Protein AF-A0A7K8Y9H2-F1 (afdb_monomer)

Foldseek 3Di:
DLVVVVVVLVVVLVVLVVQLVVLVVVVVVLVVQLVVLVVVLVPDPCNVVDDPVVSCVVRVSNVVSVVVVVVSVVVPNCCSNPVSVVVSVVVVVVSVVVVD

Sequence (100 aa):
DLKAFERRLTEYIACLQPATGRWRMILIVVSVCTATGAWNWLIDPETQKVSFFTSLWNHPFFTISCITLIGLFFAGIHKRVVAPSIIAARCRTVLAEYNM

InterPro domains:
  IPR019168 Nuclear envelope phosphatase-regulatory subunit 1 [PF09771] (1-100)
  IPR019168 Nuclear envelope phosphatase-regulatory subunit 1 [PTHR20996] (1-100)

Mean predicted aligned error: 10.46 Å

Organism: NCBI:txid419690

Nearest PDB structures (foldseek):
  8q72-assembly1_B  TM=4.336E-01  e=2.755E+00  Escherichia coli
  6s1k-assembly1_I  TM=3.235E-01  e=7.134E+00  Escherichia coli str. K-12 substr. MG1655star

Solvent-accessible surface area (backbone atoms only — not comparable to full-atom values): 5501 Å² total; per-residue (Å²): 108,70,71,60,52,50,51,53,51,49,53,54,46,60,66,48,46,61,60,29,49,52,55,50,52,50,51,53,53,46,50,51,49,32,51,53,30,47,52,56,51,71,69,38,77,61,51,82,76,43,57,70,71,60,41,46,65,74,37,52,68,33,46,52,31,48,52,52,52,49,51,46,56,74,70,39,43,66,62,62,50,44,49,63,55,51,53,55,50,52,53,49,53,53,50,53,62,69,73,98

Radius of gyration: 20.94 Å; Cα contacts (8 Å, |Δi|>4): 42; chains: 1; bounding box: 40×21×58 Å

Secondary structure (DSSP, 8-state):
-HHHHHHHHHHHHHHHHHHHHHHHHHHHHHHHHHHHHHHHHHH-TTTTTS-HHHHHHH-HHHHHHHHHHHHHHHTTHHHHHHHHHHHHHHHHHHHHHH--

Structure (mmCIF, N/CA/C/O backbone):
data_AF-A0A7K8Y9H2-F1
#
_entry.id   AF-A0A7K8Y9H2-F1
#
loop_
_atom_site.group_PDB
_atom_site.id
_atom_site.type_symbol
_atom_site.label_atom_id
_atom_site.label_alt_id
_atom_site.label_comp_id
_atom_site.label_asym_id
_atom_site.label_entity_id
_atom_site.label_seq_id
_atom_site.pdbx_PDB_ins_code
_atom_site.Cartn_x
_atom_site.Cartn_y
_atom_site.Cartn_z
_atom_site.occupancy
_atom_site.B_iso_or_equiv
_atom_site.auth_seq_id
_atom_site.auth_comp_id
_atom_site.auth_asym_id
_atom_site.auth_atom_id
_atom_site.pdbx_PDB_model_num
ATOM 1 N N . ASP A 1 1 ? -19.476 3.539 34.999 1.00 75.44 1 ASP A N 1
ATOM 2 C CA . ASP A 1 1 ? -18.285 4.066 34.309 1.00 75.44 1 ASP A CA 1
ATOM 3 C C . ASP A 1 1 ? -17.737 3.228 33.165 1.00 75.44 1 ASP A C 1
ATOM 5 O O . ASP A 1 1 ? -17.701 3.738 32.052 1.00 75.44 1 ASP A O 1
ATOM 9 N N . LEU A 1 2 ? -17.371 1.958 33.372 1.00 75.19 2 LEU A N 1
ATOM 10 C CA . LEU A 1 2 ? -16.687 1.139 32.351 1.00 75.19 2 LEU A CA 1
ATOM 11 C C . LEU A 1 2 ? -17.410 1.090 30.989 1.00 75.19 2 LEU A C 1
ATOM 13 O O . LEU A 1 2 ? -16.809 1.319 29.945 1.00 75.19 2 LEU A O 1
ATOM 17 N N . LYS A 1 3 ? -18.734 0.902 31.013 1.00 76.25 3 LYS A N 1
ATOM 18 C CA . LYS A 1 3 ? -19.589 0.854 29.814 1.00 76.25 3 LYS A CA 1
ATOM 19 C C . LYS A 1 3 ? -19.640 2.187 29.049 1.00 76.25 3 LYS A C 1
ATOM 21 O O . LYS A 1 3 ? -19.803 2.210 27.831 1.00 76.25 3 LYS A O 1
ATOM 26 N N . ALA A 1 4 ? -19.499 3.312 29.755 1.00 79.50 4 ALA A N 1
ATOM 27 C CA . ALA A 1 4 ? -19.438 4.638 29.141 1.00 79.50 4 ALA A CA 1
ATOM 28 C C . ALA A 1 4 ? -18.065 4.885 28.496 1.00 79.50 4 ALA A C 1
ATOM 30 O O . ALA A 1 4 ? -17.999 5.422 27.390 1.00 79.50 4 ALA A O 1
ATOM 31 N N . PHE A 1 5 ? -16.987 4.431 29.142 1.00 78.12 5 PHE A N 1
ATOM 32 C CA . PHE A 1 5 ? -15.640 4.447 28.572 1.00 78.12 5 PHE A CA 1
ATOM 33 C C . PHE A 1 5 ? -15.543 3.564 27.320 1.00 78.12 5 PHE A C 1
ATOM 35 O O . PHE A 1 5 ? -15.063 4.024 26.288 1.00 78.12 5 PHE A O 1
ATOM 42 N N . GLU A 1 6 ? -16.084 2.343 27.365 1.00 77.62 6 GLU A N 1
ATOM 43 C CA . GLU A 1 6 ? -16.149 1.428 26.219 1.00 77.62 6 GLU A CA 1
ATOM 44 C C . GLU A 1 6 ? -16.865 2.064 25.023 1.00 77.62 6 GLU A C 1
ATOM 46 O O . GLU A 1 6 ? -16.373 2.020 23.893 1.00 77.62 6 GLU A O 1
ATOM 51 N N . ARG A 1 7 ? -18.000 2.727 25.268 1.00 79.50 7 ARG A N 1
ATOM 52 C CA . ARG A 1 7 ? -18.757 3.423 24.223 1.00 79.50 7 ARG A CA 1
ATOM 53 C C . ARG A 1 7 ? -17.951 4.560 23.594 1.00 79.50 7 ARG A C 1
ATOM 55 O O . ARG A 1 7 ? -17.889 4.647 22.371 1.00 79.50 7 ARG A O 1
ATOM 62 N N . ARG A 1 8 ? -17.288 5.390 24.407 1.00 79.38 8 ARG A N 1
ATOM 63 C CA . ARG A 1 8 ? -16.424 6.483 23.921 1.00 79.38 8 ARG A CA 1
ATOM 64 C C . ARG A 1 8 ? -15.225 5.969 23.135 1.00 79.38 8 ARG A C 1
ATOM 66 O O . ARG A 1 8 ? -14.881 6.528 22.097 1.00 79.38 8 ARG A O 1
ATOM 73 N N . LEU A 1 9 ? -14.615 4.889 23.605 1.00 74.56 9 LEU A N 1
ATOM 74 C CA . LEU A 1 9 ? -13.489 4.247 22.944 1.00 74.56 9 LEU A CA 1
ATOM 75 C C . LEU A 1 9 ? -13.910 3.657 21.592 1.00 74.56 9 LEU A C 1
ATOM 77 O O . LEU A 1 9 ? -13.213 3.832 20.594 1.00 74.56 9 LEU A O 1
ATOM 81 N N . THR A 1 10 ? -15.088 3.037 21.537 1.00 75.38 10 THR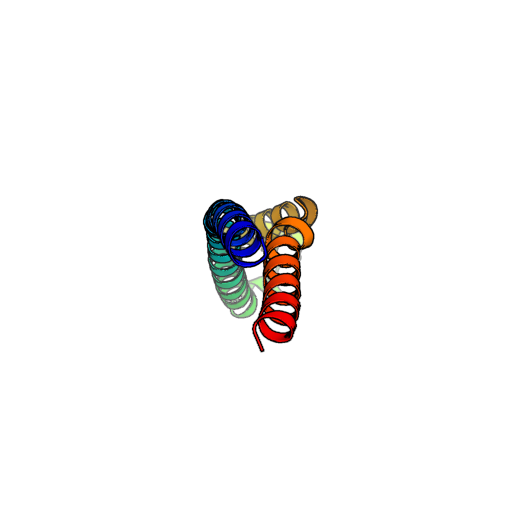 A N 1
ATOM 82 C CA . THR A 1 10 ? -15.668 2.494 20.303 1.00 75.38 10 THR A CA 1
ATOM 83 C C . THR A 1 10 ? -16.010 3.599 19.305 1.00 75.38 10 THR A C 1
ATOM 85 O O . THR A 1 10 ? -15.683 3.457 18.132 1.00 75.38 10 THR A O 1
ATOM 88 N N . GLU A 1 11 ? -16.582 4.723 19.749 1.00 78.62 11 GLU A N 1
ATOM 89 C CA . GLU A 1 11 ? -16.824 5.910 18.909 1.00 78.62 11 GLU A CA 1
ATOM 90 C C . GLU A 1 11 ? -15.517 6.469 18.328 1.00 78.62 11 GLU A C 1
ATOM 92 O O . GLU A 1 11 ? -15.426 6.736 17.128 1.00 78.62 11 GLU A O 1
ATOM 97 N N . TYR A 1 12 ? -14.473 6.588 19.154 1.00 72.44 12 TYR A N 1
ATOM 98 C CA . TYR A 1 12 ? -13.173 7.088 18.710 1.00 72.44 12 TYR A CA 1
ATOM 99 C C . TYR A 1 12 ? -12.539 6.152 17.670 1.00 72.44 12 TYR A C 1
ATOM 101 O O . TYR A 1 12 ? -12.113 6.589 16.599 1.00 72.44 12 TYR A O 1
ATOM 109 N N . ILE A 1 13 ? -12.549 4.842 17.936 1.00 70.62 13 ILE A N 1
ATOM 110 C CA . ILE A 1 13 ? -12.055 3.817 17.008 1.00 70.62 13 ILE A CA 1
ATOM 111 C C . ILE A 1 13 ? -12.879 3.799 15.720 1.00 70.62 13 ILE A C 1
ATOM 113 O O . ILE A 1 13 ? -12.295 3.693 14.644 1.00 70.62 13 ILE A O 1
ATOM 117 N N . ALA A 1 14 ? -14.203 3.937 15.802 1.00 69.88 14 ALA A N 1
ATOM 118 C CA . ALA A 1 14 ? -15.087 3.968 14.642 1.00 69.88 14 ALA A CA 1
ATOM 119 C C . ALA A 1 14 ? -14.816 5.175 13.733 1.00 69.88 14 ALA A C 1
ATOM 121 O O . ALA A 1 14 ? -14.928 5.039 12.520 1.00 69.88 14 ALA A O 1
ATOM 122 N N . CYS A 1 15 ? -14.386 6.319 14.276 1.00 70.81 15 CYS A N 1
ATOM 123 C CA . CYS A 1 15 ? -13.912 7.459 13.480 1.00 70.81 15 CYS A CA 1
ATOM 124 C C . CYS A 1 15 ? -12.530 7.220 12.841 1.00 70.81 15 CYS A C 1
ATOM 126 O O . CYS A 1 15 ? -12.270 7.683 11.730 1.00 70.81 15 CYS A O 1
ATOM 128 N N . LEU A 1 16 ? -11.641 6.474 13.505 1.00 66.75 16 LEU A N 1
ATOM 129 C CA . LEU A 1 16 ? -10.294 6.154 13.008 1.00 66.75 16 LEU A CA 1
ATOM 130 C C . LEU A 1 16 ? -10.282 5.020 11.961 1.00 66.75 16 LEU A C 1
ATOM 132 O O . LEU A 1 16 ? -9.519 5.072 10.995 1.00 66.75 16 LEU A O 1
ATOM 136 N N . GLN A 1 17 ? -11.153 4.018 12.104 1.00 63.50 17 GLN A N 1
ATOM 137 C CA . GLN A 1 17 ? -11.258 2.856 11.216 1.00 63.50 17 GLN A CA 1
ATOM 138 C C . GLN A 1 17 ? -11.496 3.174 9.724 1.00 63.50 17 GLN A C 1
ATOM 140 O O . GLN A 1 17 ? -10.828 2.548 8.899 1.00 63.50 17 GLN A O 1
ATOM 145 N N . PRO A 1 18 ? -12.392 4.101 9.320 1.00 63.34 18 PRO A N 1
ATOM 146 C CA . PRO A 1 18 ? -12.637 4.404 7.910 1.00 63.34 18 PRO A CA 1
ATOM 147 C C . PRO A 1 18 ? -11.427 5.071 7.252 1.00 63.34 18 PRO A C 1
ATOM 149 O O . PRO A 1 18 ? -11.125 4.786 6.092 1.00 63.34 18 PRO A O 1
ATOM 152 N N . ALA A 1 19 ? -10.684 5.899 7.994 1.00 67.38 19 ALA A N 1
ATOM 153 C CA . ALA A 1 19 ? -9.419 6.450 7.520 1.00 67.38 19 ALA A CA 1
ATOM 154 C C . ALA A 1 19 ? -8.375 5.334 7.345 1.00 67.38 19 ALA A C 1
ATOM 156 O O . ALA A 1 19 ? -7.776 5.217 6.278 1.00 67.38 19 ALA A O 1
ATOM 157 N N . THR A 1 20 ? -8.211 4.455 8.340 1.00 69.69 20 THR A N 1
ATOM 158 C CA . THR A 1 20 ? -7.293 3.304 8.267 1.00 69.69 20 THR A CA 1
ATOM 159 C C . THR A 1 20 ? -7.646 2.333 7.133 1.00 69.69 20 THR A C 1
ATOM 161 O O . THR A 1 20 ? -6.750 1.847 6.443 1.00 69.69 20 THR A O 1
ATOM 164 N N . GLY A 1 21 ? -8.935 2.072 6.898 1.00 70.50 21 GLY A N 1
ATOM 165 C CA . GLY A 1 21 ? -9.417 1.201 5.825 1.00 70.50 21 GLY A CA 1
ATOM 166 C C . GLY A 1 21 ? -9.086 1.737 4.432 1.00 70.50 21 GLY A C 1
ATOM 167 O O . GLY A 1 21 ? -8.599 0.985 3.591 1.00 70.50 21 GLY A O 1
ATOM 168 N N . ARG A 1 22 ? -9.254 3.048 4.208 1.00 76.62 22 ARG A N 1
ATOM 169 C CA . ARG A 1 22 ? -8.876 3.705 2.943 1.00 76.62 22 ARG A CA 1
ATOM 170 C C . ARG A 1 22 ? -7.385 3.553 2.644 1.00 76.62 22 ARG A C 1
ATOM 172 O O . ARG A 1 22 ? -7.026 3.163 1.538 1.00 76.62 22 ARG A O 1
ATOM 179 N N . TRP A 1 23 ? -6.520 3.778 3.634 1.00 76.50 23 TRP A N 1
ATOM 180 C CA . TRP A 1 23 ? -5.073 3.596 3.465 1.00 76.50 23 TRP A CA 1
ATOM 181 C C . TRP A 1 23 ? -4.683 2.136 3.208 1.00 76.50 23 TRP A C 1
ATOM 183 O O . TRP A 1 23 ? -3.801 1.883 2.391 1.00 76.50 23 TRP A O 1
ATOM 193 N N . ARG A 1 24 ? -5.358 1.167 3.844 1.00 79.31 24 ARG A N 1
ATOM 194 C CA . ARG A 1 24 ? -5.155 -0.262 3.548 1.00 79.31 24 ARG A CA 1
ATOM 195 C C . ARG A 1 24 ? -5.543 -0.611 2.114 1.00 79.31 24 ARG A C 1
ATOM 197 O O . ARG A 1 24 ? -4.771 -1.286 1.448 1.00 79.31 24 ARG A O 1
ATOM 204 N N . MET A 1 25 ? -6.685 -0.126 1.628 1.00 80.00 25 MET A N 1
ATOM 205 C CA . MET A 1 25 ? -7.102 -0.350 0.239 1.00 80.00 25 MET A CA 1
ATOM 206 C C . MET A 1 25 ? -6.099 0.241 -0.756 1.00 80.00 25 MET A C 1
ATOM 208 O O . MET A 1 25 ? -5.707 -0.447 -1.691 1.00 80.00 25 MET A O 1
ATOM 212 N N . ILE A 1 26 ? -5.621 1.469 -0.522 1.00 82.25 26 ILE A N 1
ATOM 213 C CA . ILE A 1 26 ? -4.600 2.103 -1.375 1.00 82.25 26 ILE A CA 1
ATOM 214 C C . ILE A 1 26 ? -3.317 1.266 -1.408 1.00 82.25 26 ILE A C 1
ATOM 216 O O . ILE A 1 26 ? -2.768 1.037 -2.481 1.00 82.25 26 ILE A O 1
ATOM 220 N N . LEU A 1 27 ? -2.860 0.765 -0.257 1.00 81.81 27 LEU A N 1
ATOM 221 C CA . LEU A 1 27 ? -1.678 -0.097 -0.197 1.00 81.81 27 LEU A CA 1
ATOM 222 C C . LEU A 1 27 ? -1.850 -1.400 -0.969 1.00 81.81 27 LEU A C 1
ATOM 224 O O . LEU A 1 27 ? -0.921 -1.799 -1.660 1.00 81.81 27 LEU A O 1
ATOM 228 N N . ILE A 1 28 ? -3.011 -2.048 -0.851 1.00 84.06 28 ILE A N 1
ATOM 229 C CA . ILE A 1 28 ? -3.302 -3.298 -1.564 1.00 84.06 28 ILE A CA 1
ATOM 230 C C . ILE A 1 28 ? -3.329 -3.047 -3.073 1.00 84.06 28 ILE A C 1
ATOM 232 O O . ILE A 1 28 ? -2.743 -3.805 -3.838 1.00 84.06 28 ILE A O 1
ATOM 236 N N . VAL A 1 29 ? -3.974 -1.967 -3.516 1.00 85.12 29 VAL A N 1
ATOM 237 C CA . VAL A 1 29 ? -4.019 -1.614 -4.940 1.00 85.12 29 VAL A CA 1
ATOM 238 C C . VAL A 1 29 ? -2.610 -1.338 -5.464 1.00 85.12 29 VAL A C 1
ATOM 240 O O . VAL A 1 29 ? -2.211 -1.906 -6.476 1.00 85.12 29 VAL A O 1
ATOM 243 N N . VAL A 1 30 ? -1.825 -0.522 -4.755 1.00 82.88 30 VAL A N 1
ATOM 244 C CA . VAL A 1 30 ? -0.454 -0.193 -5.168 1.00 82.88 30 VAL A CA 1
ATOM 245 C C . VAL A 1 30 ? 0.455 -1.421 -5.140 1.00 82.88 30 VAL A C 1
ATOM 247 O O . VAL A 1 30 ? 1.270 -1.573 -6.044 1.00 82.88 30 VAL A O 1
ATOM 250 N N . SER A 1 31 ? 0.317 -2.330 -4.171 1.00 82.62 31 SER A N 1
ATOM 251 C CA . SER A 1 31 ? 1.132 -3.547 -4.134 1.00 82.62 31 SER A CA 1
ATOM 252 C C . SER A 1 31 ? 0.817 -4.492 -5.293 1.00 82.62 31 SER A C 1
ATOM 254 O O . SER A 1 31 ? 1.746 -5.007 -5.912 1.00 82.62 31 SER A O 1
ATOM 256 N N . VAL A 1 32 ? -0.463 -4.679 -5.633 1.00 86.56 32 VAL A N 1
ATOM 257 C CA . VAL A 1 32 ? -0.882 -5.492 -6.785 1.00 86.56 32 VAL A CA 1
ATOM 258 C C . VAL A 1 32 ? -0.386 -4.866 -8.089 1.00 86.56 32 VAL A C 1
ATOM 260 O O . VAL A 1 32 ? 0.213 -5.562 -8.908 1.00 86.56 32 VAL A O 1
ATOM 263 N N . CYS A 1 33 ? -0.541 -3.550 -8.261 1.00 83.19 33 CYS A N 1
ATOM 264 C CA . CYS A 1 33 ? -0.010 -2.834 -9.422 1.00 83.19 33 CYS A CA 1
ATOM 265 C C . CYS A 1 33 ? 1.512 -2.998 -9.544 1.00 83.19 33 CYS A C 1
ATOM 267 O O . CYS A 1 33 ? 1.999 -3.355 -10.614 1.00 83.19 33 CYS A O 1
ATOM 269 N N . THR A 1 34 ? 2.266 -2.838 -8.452 1.00 84.12 34 THR A N 1
ATOM 270 C CA . THR A 1 34 ? 3.721 -3.051 -8.457 1.00 84.12 34 THR A CA 1
ATOM 271 C C . THR A 1 34 ? 4.086 -4.496 -8.790 1.00 84.12 34 THR A C 1
ATOM 273 O O . THR A 1 34 ? 4.999 -4.710 -9.578 1.00 84.12 34 THR A O 1
ATOM 276 N N . ALA A 1 35 ? 3.367 -5.488 -8.256 1.00 82.88 35 ALA A N 1
ATOM 27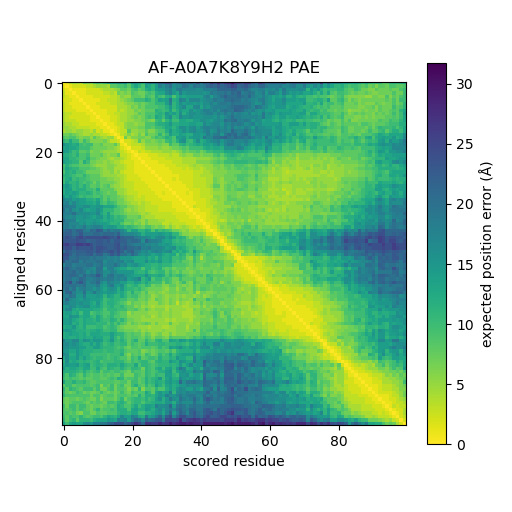7 C CA . ALA A 1 35 ? 3.620 -6.897 -8.553 1.00 82.88 35 ALA A CA 1
ATOM 278 C C . ALA A 1 35 ? 3.371 -7.222 -10.035 1.00 82.88 35 ALA A C 1
ATOM 280 O O . ALA A 1 35 ? 4.207 -7.856 -10.673 1.00 82.88 35 ALA A O 1
ATOM 281 N N . THR A 1 36 ? 2.266 -6.735 -10.605 1.00 83.44 36 THR A N 1
ATOM 282 C CA . THR A 1 36 ? 1.965 -6.910 -12.038 1.00 83.44 36 THR A CA 1
ATOM 283 C C . THR A 1 36 ? 2.946 -6.158 -12.941 1.00 83.44 36 THR A C 1
ATOM 285 O O . THR A 1 36 ? 3.395 -6.704 -13.946 1.00 83.44 36 THR A O 1
ATOM 288 N N . GLY A 1 37 ? 3.343 -4.937 -12.567 1.00 81.25 37 GLY A N 1
ATOM 289 C CA . GLY A 1 37 ? 4.353 -4.160 -13.283 1.00 81.25 37 GLY A CA 1
ATOM 290 C C . GLY A 1 37 ? 5.732 -4.817 -13.238 1.00 81.25 37 GLY A C 1
ATOM 291 O O . GLY A 1 37 ? 6.403 -4.879 -14.262 1.00 81.25 37 GLY A O 1
ATOM 292 N N . ALA A 1 38 ? 6.123 -5.366 -12.085 1.00 80.12 38 ALA A N 1
ATOM 293 C CA . ALA A 1 38 ? 7.365 -6.117 -11.921 1.00 80.12 38 ALA A CA 1
ATOM 294 C C . ALA A 1 38 ? 7.348 -7.418 -12.726 1.00 80.12 38 ALA A C 1
ATOM 296 O O . ALA A 1 38 ? 8.343 -7.760 -13.351 1.00 80.12 38 ALA A O 1
ATOM 297 N N . TRP A 1 39 ? 6.217 -8.125 -12.744 1.00 7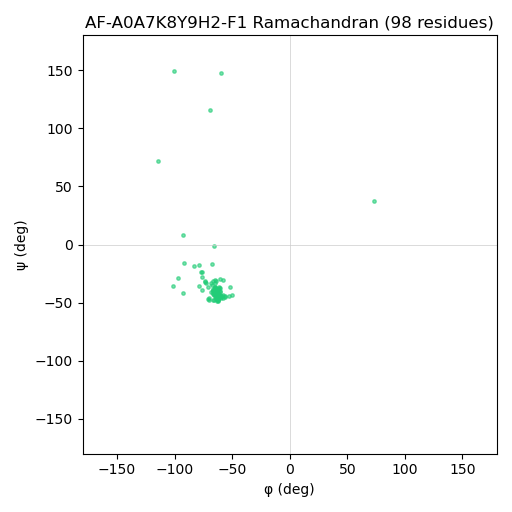8.31 39 TRP A N 1
ATOM 298 C CA . TRP A 1 39 ? 6.045 -9.343 -13.533 1.00 78.31 39 TRP A CA 1
ATOM 299 C C . TRP A 1 39 ? 6.193 -9.072 -15.034 1.00 78.31 39 TRP A C 1
ATOM 301 O O . TRP A 1 39 ? 6.953 -9.761 -15.709 1.00 78.31 39 TRP A O 1
ATOM 311 N N . ASN A 1 40 ? 5.537 -8.022 -15.538 1.00 77.31 40 ASN A N 1
ATOM 312 C CA . ASN A 1 40 ? 5.692 -7.586 -16.928 1.00 77.31 40 ASN A CA 1
ATOM 313 C C . ASN A 1 40 ? 7.130 -7.158 -17.242 1.00 77.31 40 ASN A C 1
ATOM 315 O O . ASN A 1 40 ? 7.632 -7.474 -18.312 1.00 77.31 40 ASN A O 1
ATOM 319 N N . TRP A 1 41 ? 7.804 -6.485 -16.310 1.00 75.75 41 TRP A N 1
ATOM 320 C CA . TRP A 1 41 ? 9.202 -6.083 -16.465 1.00 75.75 41 TRP A CA 1
ATOM 321 C C . TRP A 1 41 ? 10.169 -7.280 -16.498 1.00 75.75 41 TRP A C 1
ATOM 323 O O . TRP A 1 41 ? 11.120 -7.290 -17.277 1.00 75.75 41 TRP A O 1
ATOM 333 N N . LEU A 1 42 ? 9.911 -8.303 -15.676 1.00 76.50 42 LEU A N 1
ATOM 334 C CA . LEU A 1 42 ? 10.758 -9.493 -15.547 1.00 76.50 42 LEU A CA 1
ATOM 335 C C . LEU A 1 42 ? 10.651 -10.434 -16.756 1.00 76.50 42 LEU A C 1
ATOM 337 O O . LEU A 1 42 ? 11.614 -11.123 -17.082 1.00 76.50 42 LEU A O 1
ATOM 341 N N . ILE A 1 43 ? 9.478 -10.491 -17.389 1.00 76.75 43 ILE A N 1
ATOM 342 C CA . ILE A 1 43 ? 9.225 -11.335 -18.566 1.00 76.75 43 ILE A CA 1
ATOM 343 C C . ILE A 1 43 ? 9.689 -10.661 -19.861 1.00 76.75 43 ILE A C 1
ATOM 345 O O . ILE A 1 43 ? 9.888 -11.353 -20.859 1.00 76.75 43 ILE A O 1
ATOM 349 N N . ASP A 1 44 ? 9.885 -9.339 -19.860 1.00 74.69 44 ASP A N 1
ATOM 350 C CA . ASP A 1 44 ? 10.286 -8.613 -21.059 1.00 74.69 44 ASP A CA 1
ATOM 351 C C . ASP A 1 44 ? 11.743 -8.959 -21.460 1.00 74.69 44 ASP A C 1
ATOM 353 O O . ASP A 1 44 ? 12.690 -8.674 -20.714 1.00 74.69 44 ASP A O 1
ATOM 357 N N . PRO A 1 45 ? 11.955 -9.594 -22.632 1.00 67.44 45 PRO A N 1
ATOM 358 C CA . PRO A 1 45 ? 13.280 -9.991 -23.105 1.00 67.44 45 PRO A CA 1
ATOM 359 C C . PRO A 1 45 ? 14.176 -8.795 -23.463 1.00 67.44 45 PRO A C 1
ATOM 361 O O . PRO A 1 45 ? 15.396 -8.953 -23.564 1.00 67.44 45 PRO A O 1
ATOM 364 N N . GLU A 1 46 ? 13.608 -7.601 -23.650 1.00 66.44 46 GLU A N 1
ATOM 365 C CA . GLU A 1 46 ? 14.373 -6.384 -23.922 1.00 66.44 46 GLU A CA 1
ATOM 366 C C . GLU A 1 46 ? 15.024 -5.823 -22.648 1.00 66.44 46 GLU A C 1
ATOM 368 O O . GLU A 1 46 ? 16.081 -5.193 -22.729 1.00 66.44 46 GLU A O 1
ATOM 373 N N . THR A 1 47 ? 14.492 -6.138 -21.459 1.00 63.12 47 THR A N 1
ATOM 374 C CA . THR A 1 47 ? 15.037 -5.717 -20.155 1.00 63.12 47 THR A CA 1
ATOM 375 C C . THR A 1 47 ? 16.480 -6.175 -19.935 1.00 63.12 47 THR A C 1
ATOM 377 O O . THR A 1 47 ? 17.254 -5.480 -19.282 1.00 63.12 47 THR A O 1
ATOM 380 N N . GLN A 1 48 ? 16.873 -7.320 -20.504 1.00 59.94 48 GLN A N 1
ATOM 381 C CA . GLN A 1 48 ? 18.246 -7.833 -20.421 1.00 59.94 48 GLN A CA 1
ATOM 382 C C . GLN A 1 48 ? 19.221 -7.145 -21.386 1.00 59.94 48 GLN A C 1
ATOM 384 O O . GLN A 1 48 ? 20.434 -7.256 -21.210 1.00 59.94 48 GLN A O 1
ATOM 389 N N . LYS A 1 49 ? 18.713 -6.455 -22.414 1.00 65.44 49 LYS A N 1
ATOM 390 C CA . LYS A 1 49 ? 19.526 -5.828 -23.467 1.00 65.44 49 LYS A CA 1
ATOM 391 C C . LYS A 1 49 ? 19.781 -4.348 -23.209 1.00 65.44 49 LYS A C 1
ATOM 393 O O . LYS A 1 49 ? 20.798 -3.819 -23.652 1.00 65.44 49 LYS A O 1
ATOM 398 N N . VAL A 1 50 ? 18.866 -3.674 -22.514 1.00 71.88 50 VAL A N 1
ATOM 399 C CA . VAL A 1 50 ? 18.960 -2.239 -22.229 1.00 71.88 50 VAL A CA 1
ATOM 400 C C . VAL A 1 50 ? 19.462 -1.965 -20.811 1.00 71.88 50 VAL A C 1
ATOM 402 O O . VAL A 1 50 ? 19.221 -2.726 -19.878 1.00 71.88 50 VAL A O 1
ATOM 405 N N . SER A 1 51 ? 20.159 -0.841 -20.631 1.00 75.94 51 SER A N 1
ATOM 406 C CA . SER A 1 51 ? 20.593 -0.392 -19.303 1.00 75.94 51 SER A CA 1
ATOM 407 C C . SER A 1 51 ? 19.392 -0.176 -18.375 1.00 75.94 51 SER A C 1
ATOM 409 O O . SER A 1 51 ? 18.325 0.255 -18.817 1.00 75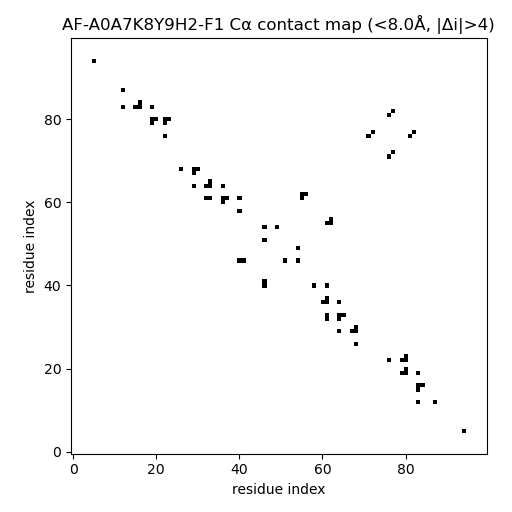.94 51 SER A O 1
ATOM 411 N N . PHE A 1 52 ? 19.577 -0.418 -17.074 1.00 67.38 52 PHE A N 1
ATOM 412 C CA . PHE A 1 52 ? 18.526 -0.346 -16.052 1.00 67.38 52 PHE A CA 1
ATOM 413 C C . PHE A 1 52 ? 17.723 0.964 -16.099 1.00 67.38 52 PHE A C 1
ATOM 415 O O . PHE A 1 52 ? 16.496 0.946 -16.056 1.00 67.38 52 PHE A O 1
ATOM 422 N N . PHE A 1 53 ? 18.400 2.104 -16.269 1.00 68.56 53 PHE A N 1
ATOM 423 C CA . PHE A 1 53 ? 17.735 3.407 -16.375 1.00 68.56 53 PHE A CA 1
ATOM 424 C C . PHE A 1 53 ? 16.886 3.537 -17.644 1.00 68.56 53 PHE A C 1
ATOM 426 O O . PHE A 1 53 ? 15.783 4.072 -17.585 1.00 68.56 53 PHE A O 1
ATOM 433 N N . THR A 1 54 ? 17.360 3.015 -18.775 1.00 69.50 54 THR A N 1
ATOM 434 C CA . THR A 1 54 ? 16.604 2.997 -20.035 1.00 69.50 54 THR A CA 1
ATOM 435 C C . THR A 1 54 ? 15.385 2.087 -19.926 1.00 69.50 54 THR A C 1
ATOM 437 O O . THR A 1 54 ? 14.302 2.460 -20.365 1.00 69.50 54 THR A O 1
ATOM 440 N N . SER A 1 55 ? 15.527 0.935 -19.269 1.00 71.56 55 SER A N 1
ATOM 441 C CA . SER A 1 55 ? 14.409 0.031 -19.002 1.00 71.56 55 SER A CA 1
ATOM 442 C C . SER A 1 55 ? 13.350 0.672 -18.093 1.00 71.56 55 SER A C 1
ATOM 444 O O . SER A 1 55 ? 12.158 0.593 -18.387 1.00 71.56 55 SER A O 1
ATOM 446 N N . LEU A 1 56 ? 13.758 1.402 -17.045 1.00 70.50 56 LEU A N 1
ATOM 447 C CA . LEU A 1 56 ? 12.818 2.143 -16.191 1.00 70.50 56 LEU A CA 1
ATOM 448 C C . LEU A 1 56 ? 12.016 3.202 -16.957 1.00 70.50 56 LEU A C 1
ATOM 450 O O . LEU A 1 56 ? 10.837 3.409 -16.662 1.00 70.50 56 LEU A O 1
ATOM 454 N N . TRP A 1 57 ? 12.643 3.872 -17.925 1.00 69.44 57 TRP A N 1
ATOM 455 C CA . TRP A 1 57 ? 11.959 4.823 -18.804 1.00 69.44 57 TRP A CA 1
ATOM 456 C C . TRP A 1 57 ? 10.974 4.132 -19.752 1.00 69.44 57 TRP A C 1
ATOM 458 O O . TRP A 1 57 ? 9.919 4.692 -20.042 1.00 69.44 57 TRP A O 1
ATOM 468 N N . ASN A 1 58 ? 11.283 2.910 -20.188 1.00 71.12 58 ASN A N 1
ATOM 469 C CA . ASN A 1 58 ? 10.439 2.144 -21.103 1.00 71.12 58 ASN A CA 1
ATOM 470 C C . ASN A 1 58 ? 9.203 1.531 -20.416 1.00 71.12 58 ASN A C 1
ATOM 472 O O . ASN A 1 58 ? 8.186 1.298 -21.067 1.00 71.12 58 ASN A O 1
ATOM 476 N N . HIS A 1 59 ? 9.254 1.324 -19.094 1.00 74.56 59 HIS A N 1
ATOM 477 C CA . HIS A 1 59 ? 8.140 0.799 -18.294 1.00 74.56 59 HIS A CA 1
ATOM 478 C C . HIS A 1 59 ? 7.603 1.836 -17.291 1.00 74.56 59 HIS A C 1
ATOM 480 O O . HIS A 1 59 ? 7.759 1.677 -16.073 1.00 74.56 59 HIS A O 1
ATOM 486 N N . PRO A 1 60 ? 6.892 2.881 -17.762 1.00 74.38 60 PRO A N 1
ATOM 487 C CA . PRO A 1 60 ? 6.374 3.941 -16.897 1.00 74.38 60 PRO A CA 1
ATOM 488 C C . PRO A 1 60 ? 5.398 3.413 -15.835 1.00 74.38 60 PRO A C 1
ATOM 490 O O . PRO A 1 60 ? 5.348 3.949 -14.732 1.00 74.38 60 PRO A O 1
ATOM 493 N N . PHE A 1 61 ? 4.669 2.326 -16.116 1.00 74.00 61 PHE A N 1
ATOM 494 C CA . PHE A 1 61 ? 3.725 1.720 -15.170 1.00 74.00 61 PHE A CA 1
ATOM 495 C C . PHE A 1 61 ? 4.420 1.169 -13.915 1.00 74.00 61 PHE A C 1
ATOM 497 O O . PHE A 1 61 ? 3.938 1.355 -12.795 1.00 74.00 61 PHE A O 1
ATOM 504 N N . PHE A 1 62 ? 5.584 0.535 -14.087 1.00 75.56 62 PHE A N 1
ATOM 505 C CA . PHE A 1 62 ? 6.393 0.030 -12.979 1.00 75.56 62 PHE A CA 1
ATOM 506 C C . PHE A 1 62 ? 7.024 1.186 -12.196 1.00 75.56 62 PHE A C 1
ATOM 508 O O . PHE A 1 62 ? 6.902 1.247 -10.972 1.00 75.56 62 PHE A O 1
ATOM 515 N N . THR A 1 63 ? 7.608 2.156 -12.902 1.00 79.31 63 THR A N 1
ATOM 516 C CA . THR A 1 63 ? 8.267 3.321 -12.299 1.00 79.31 63 THR A CA 1
ATOM 517 C C . THR A 1 63 ? 7.296 4.179 -11.479 1.00 79.31 63 THR A C 1
ATOM 519 O O . THR A 1 63 ? 7.594 4.515 -10.333 1.00 79.31 63 THR A O 1
ATOM 522 N N . ILE A 1 64 ? 6.098 4.471 -11.998 1.00 81.75 64 ILE A N 1
ATOM 523 C CA . ILE A 1 64 ? 5.055 5.224 -11.277 1.00 81.75 64 ILE A CA 1
ATOM 524 C C . ILE A 1 64 ? 4.581 4.460 -10.035 1.00 81.75 64 ILE A C 1
ATOM 526 O O . ILE A 1 64 ? 4.414 5.060 -8.970 1.00 81.75 64 ILE A O 1
ATOM 530 N N . SER A 1 65 ? 4.398 3.141 -10.143 1.00 81.12 65 SER A N 1
ATOM 531 C CA . SER A 1 65 ? 3.988 2.300 -9.012 1.00 81.12 65 SER A CA 1
ATOM 532 C C . SER A 1 65 ? 5.054 2.287 -7.910 1.00 81.12 65 SER A C 1
ATOM 534 O O . SER A 1 65 ? 4.728 2.474 -6.739 1.00 81.12 65 SER A O 1
ATOM 536 N N . CYS A 1 66 ? 6.334 2.188 -8.281 1.00 80.75 66 CYS A N 1
ATOM 537 C CA . CYS A 1 66 ? 7.468 2.285 -7.360 1.00 80.75 66 CYS A CA 1
ATOM 538 C C . CYS A 1 66 ? 7.551 3.656 -6.674 1.00 80.75 66 CYS A C 1
ATOM 540 O O . CYS A 1 66 ? 7.659 3.718 -5.451 1.00 80.75 66 CYS A O 1
ATOM 542 N N . ILE A 1 67 ? 7.443 4.757 -7.425 1.00 84.19 67 ILE A N 1
ATOM 543 C CA . ILE A 1 67 ? 7.456 6.120 -6.862 1.00 84.19 67 ILE A CA 1
ATOM 544 C C . ILE A 1 67 ? 6.282 6.316 -5.897 1.00 84.19 67 ILE A C 1
ATOM 546 O O . ILE A 1 67 ? 6.458 6.851 -4.802 1.00 84.19 67 ILE A O 1
ATOM 550 N N . THR A 1 68 ? 5.094 5.837 -6.269 1.00 81.94 68 THR A N 1
ATOM 551 C CA . THR A 1 68 ? 3.900 5.887 -5.417 1.00 81.94 68 THR A CA 1
ATOM 552 C C . THR A 1 68 ? 4.125 5.104 -4.126 1.00 81.94 68 THR A C 1
ATOM 554 O O . THR A 1 68 ? 3.825 5.607 -3.046 1.00 81.94 68 THR A O 1
ATOM 557 N N . LEU A 1 69 ? 4.715 3.909 -4.206 1.00 80.56 69 LEU A N 1
ATOM 558 C CA . LEU A 1 69 ? 5.020 3.067 -3.048 1.00 80.56 69 LEU A CA 1
ATOM 559 C C . LEU A 1 69 ? 6.060 3.725 -2.126 1.00 80.56 69 LEU A C 1
ATOM 561 O O . LEU A 1 69 ? 5.877 3.736 -0.910 1.00 80.56 69 LEU A O 1
ATOM 565 N N . ILE A 1 70 ? 7.090 4.358 -2.693 1.00 83.31 70 ILE A N 1
ATOM 566 C CA . ILE A 1 70 ? 8.092 5.131 -1.946 1.00 83.31 70 ILE A CA 1
ATOM 567 C C . ILE A 1 70 ? 7.438 6.329 -1.244 1.00 83.31 70 ILE A C 1
ATOM 569 O O . ILE A 1 70 ? 7.621 6.508 -0.041 1.00 83.31 70 ILE A O 1
ATOM 573 N N . GLY A 1 71 ? 6.623 7.117 -1.950 1.00 81.94 71 GLY A N 1
ATOM 574 C CA . GLY A 1 71 ? 5.908 8.257 -1.367 1.00 81.94 71 GLY A CA 1
ATOM 575 C C . GLY A 1 71 ? 4.965 7.838 -0.235 1.00 81.94 71 GLY A C 1
ATOM 576 O O . GLY A 1 71 ? 4.935 8.462 0.824 1.00 81.94 71 GLY A O 1
ATOM 577 N N . LEU A 1 72 ? 4.259 6.724 -0.418 1.00 78.38 72 LEU A N 1
ATOM 578 C CA . LEU A 1 72 ? 3.420 6.085 0.597 1.00 78.38 72 LEU A CA 1
ATOM 579 C C . LEU A 1 72 ? 4.242 5.635 1.825 1.00 78.38 72 LEU A C 1
ATOM 581 O O . LEU A 1 72 ? 3.792 5.793 2.965 1.00 78.38 72 LEU A O 1
ATOM 585 N N . PHE A 1 73 ? 5.464 5.139 1.619 1.00 80.19 73 PHE A N 1
ATOM 586 C CA . PHE A 1 73 ? 6.379 4.755 2.696 1.00 80.19 73 PHE A CA 1
ATOM 587 C C . PHE A 1 73 ? 6.844 5.974 3.511 1.00 80.19 73 PHE A C 1
ATOM 589 O O . PHE A 1 73 ? 6.721 5.980 4.739 1.00 80.19 73 PHE A O 1
ATOM 596 N N . PHE A 1 74 ? 7.279 7.043 2.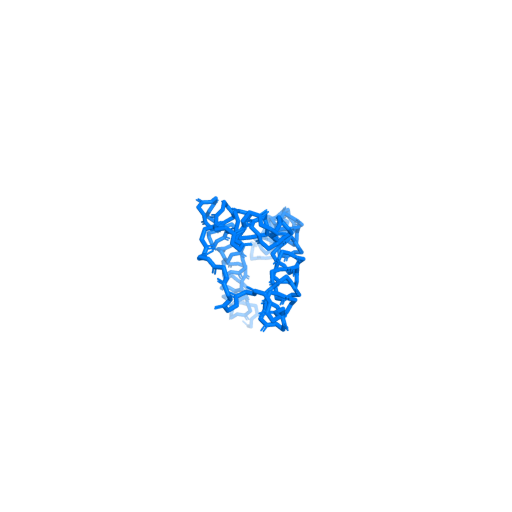834 1.00 78.56 74 PHE A N 1
ATOM 597 C CA . PHE A 1 74 ? 7.691 8.303 3.470 1.00 78.56 74 PHE A CA 1
ATOM 598 C C . PHE A 1 74 ? 6.534 9.041 4.155 1.00 78.56 74 PHE A C 1
ATOM 600 O O . PHE A 1 74 ? 6.732 9.654 5.202 1.00 78.56 74 PHE A O 1
ATOM 607 N N . ALA A 1 75 ? 5.306 8.921 3.643 1.00 75.31 75 ALA A N 1
ATOM 608 C CA . ALA A 1 75 ? 4.103 9.474 4.271 1.00 75.31 75 ALA A CA 1
ATOM 609 C C . ALA A 1 75 ? 3.751 8.819 5.627 1.00 75.31 75 ALA A C 1
ATOM 611 O O . ALA A 1 75 ? 2.779 9.212 6.285 1.00 75.31 75 ALA A O 1
ATOM 612 N N . GLY A 1 76 ? 4.530 7.827 6.075 1.00 68.12 76 GLY A N 1
ATOM 613 C CA . GLY A 1 76 ? 4.399 7.243 7.403 1.00 68.12 76 GLY A CA 1
ATOM 614 C C . GLY A 1 76 ? 3.165 6.356 7.526 1.00 68.12 76 GLY A C 1
ATOM 615 O O . GLY A 1 76 ? 2.514 6.322 8.573 1.00 68.12 76 GLY A O 1
ATOM 616 N N . ILE A 1 77 ? 2.834 5.618 6.467 1.00 70.06 77 ILE A N 1
ATOM 617 C CA . ILE A 1 77 ? 1.716 4.670 6.450 1.00 70.06 77 ILE A CA 1
ATOM 618 C C . ILE A 1 77 ? 1.761 3.685 7.607 1.00 70.06 77 ILE A C 1
ATOM 620 O O . ILE A 1 77 ? 0.718 3.376 8.177 1.00 70.06 77 ILE A O 1
ATOM 624 N N . HIS A 1 78 ? 2.950 3.236 8.007 1.00 63.94 78 HIS A N 1
ATOM 625 C CA . HIS A 1 78 ? 3.088 2.320 9.132 1.00 63.94 78 HIS A CA 1
ATOM 626 C C . HIS A 1 78 ? 2.479 2.921 10.413 1.00 63.94 78 HIS A C 1
ATOM 628 O O . HIS A 1 78 ? 1.687 2.277 11.092 1.00 63.94 78 HIS A O 1
ATOM 634 N N . LYS A 1 79 ? 2.724 4.209 10.693 1.00 62.75 79 LYS A N 1
ATOM 635 C CA . LYS A 1 79 ? 2.096 4.921 11.821 1.00 62.75 79 LYS A CA 1
ATOM 636 C C . LYS A 1 79 ? 0.590 5.119 11.612 1.00 62.75 79 LYS A C 1
ATOM 638 O O . LYS A 1 79 ? -0.172 4.952 12.557 1.00 62.75 79 LYS A O 1
ATOM 643 N N . ARG A 1 80 ? 0.149 5.449 10.393 1.00 63.84 80 ARG A N 1
ATOM 644 C CA . ARG A 1 80 ? -1.264 5.768 10.093 1.00 63.84 80 ARG A CA 1
ATOM 645 C C . ARG A 1 80 ? -2.181 4.543 10.016 1.00 63.84 80 ARG A C 1
ATOM 647 O O . ARG A 1 80 ? -3.373 4.653 10.289 1.00 63.84 80 ARG A O 1
ATOM 654 N N . VAL A 1 81 ? -1.640 3.382 9.652 1.00 61.62 81 VAL A N 1
ATOM 655 C CA . VAL A 1 81 ? -2.404 2.145 9.442 1.00 61.62 81 VAL A CA 1
ATOM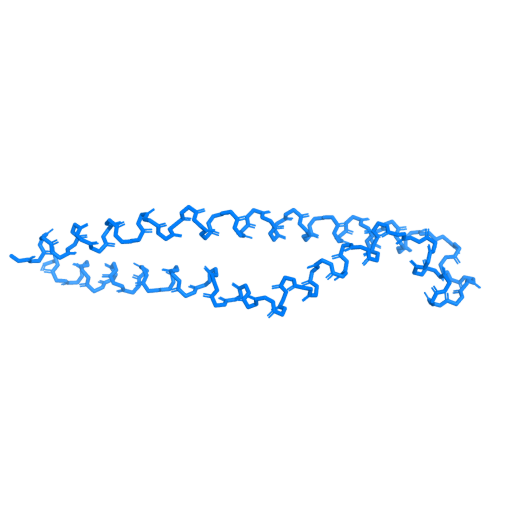 656 C C . VAL A 1 81 ? -2.299 1.193 10.630 1.00 61.62 81 VAL A C 1
ATOM 658 O O . VAL A 1 81 ? -3.279 0.525 10.963 1.00 61.62 81 VAL A O 1
ATOM 661 N N . VAL A 1 82 ? -1.137 1.134 11.287 1.00 60.59 82 VAL A N 1
ATOM 662 C CA . VAL A 1 82 ? -0.870 0.144 12.338 1.00 60.59 82 VAL A CA 1
ATOM 663 C C . VAL A 1 82 ? -1.216 0.685 13.727 1.00 60.59 82 VAL A C 1
ATOM 665 O O . VAL A 1 82 ? -1.872 -0.021 14.495 1.00 60.59 82 VAL A O 1
ATOM 668 N N . ALA A 1 83 ? -0.886 1.943 14.044 1.00 64.12 83 ALA A N 1
ATOM 669 C CA . ALA A 1 83 ? -1.109 2.496 15.386 1.00 64.12 83 ALA A CA 1
ATOM 670 C C . ALA A 1 83 ? -2.584 2.471 15.844 1.00 64.12 83 ALA A C 1
ATOM 672 O O . ALA A 1 83 ? -2.834 2.008 16.958 1.00 64.12 83 ALA A O 1
ATOM 673 N N . PRO A 1 84 ? -3.580 2.845 15.010 1.00 62.97 84 PRO A N 1
ATOM 674 C CA . PRO A 1 84 ? -4.986 2.783 15.417 1.00 62.97 84 PRO A CA 1
ATOM 675 C C . PRO A 1 84 ? -5.449 1.344 15.661 1.00 62.97 84 PRO A C 1
ATOM 677 O O . PRO A 1 84 ? -6.192 1.077 16.601 1.00 62.97 84 PRO A O 1
ATOM 680 N N . SER A 1 85 ? -4.973 0.401 14.840 1.00 65.00 85 SER A N 1
ATOM 681 C CA . SER A 1 85 ? -5.341 -1.012 14.961 1.00 65.00 85 SER A CA 1
ATOM 682 C C . SER A 1 85 ? -4.733 -1.686 16.194 1.00 65.00 85 SER A C 1
ATOM 684 O O . SER A 1 85 ? -5.409 -2.486 16.836 1.00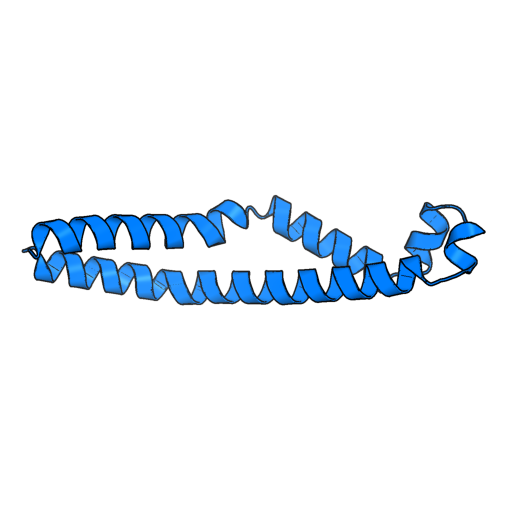 65.00 85 SER A O 1
ATOM 686 N N . ILE A 1 86 ? -3.502 -1.322 16.571 1.00 70.50 86 ILE A N 1
ATOM 687 C CA . ILE A 1 86 ? -2.847 -1.838 17.778 1.00 70.50 86 ILE A CA 1
ATOM 688 C C . ILE A 1 86 ? -3.525 -1.283 19.032 1.00 70.50 86 ILE A C 1
ATOM 690 O O . ILE A 1 86 ? -3.864 -2.059 19.921 1.00 70.50 86 ILE A O 1
ATOM 694 N N . ILE A 1 87 ? -3.765 0.030 19.102 1.00 71.75 87 ILE A N 1
ATOM 695 C CA . ILE A 1 87 ? -4.399 0.662 20.271 1.00 71.75 87 ILE A CA 1
ATOM 696 C C . ILE A 1 87 ? -5.816 0.105 20.467 1.00 71.75 87 ILE A C 1
ATOM 698 O O . ILE A 1 87 ? -6.171 -0.308 21.569 1.00 71.75 87 ILE A O 1
ATOM 702 N N . ALA A 1 88 ? -6.594 -0.013 19.386 1.00 69.62 88 ALA A N 1
ATOM 703 C CA . ALA A 1 88 ? -7.932 -0.598 19.427 1.00 69.62 88 ALA A CA 1
ATOM 704 C C . ALA A 1 88 ? -7.945 -2.064 19.888 1.00 69.62 88 ALA A C 1
ATOM 706 O O . ALA A 1 88 ? -8.883 -2.481 20.566 1.00 69.62 88 ALA A O 1
ATOM 707 N N . ALA A 1 89 ? -6.939 -2.856 19.507 1.00 71.75 89 ALA A N 1
ATOM 708 C CA . ALA A 1 89 ? -6.815 -4.240 19.954 1.00 71.75 89 ALA A CA 1
ATOM 709 C C . ALA A 1 89 ? -6.462 -4.312 21.445 1.00 71.75 89 ALA A C 1
ATOM 711 O O . ALA A 1 89 ? -7.110 -5.038 22.189 1.00 71.75 89 ALA A O 1
ATOM 712 N N . ARG A 1 90 ? -5.489 -3.510 21.898 1.00 74.12 90 ARG A N 1
ATOM 713 C CA . ARG A 1 90 ? -5.030 -3.507 23.295 1.00 74.12 90 ARG A CA 1
ATOM 714 C C . ARG A 1 90 ? -6.109 -3.027 24.258 1.00 74.12 90 ARG A C 1
ATOM 716 O O . ARG A 1 90 ? -6.331 -3.670 25.277 1.00 74.12 90 ARG A O 1
ATOM 723 N N . CYS A 1 91 ? -6.828 -1.962 23.912 1.00 69.94 91 CYS A N 1
ATOM 724 C CA . CYS A 1 91 ? -7.946 -1.494 24.727 1.00 69.94 91 CYS A CA 1
ATOM 725 C C . CYS A 1 91 ? -9.087 -2.515 24.784 1.00 69.94 91 CYS A C 1
ATOM 727 O O . CYS A 1 91 ? -9.668 -2.684 25.849 1.00 69.94 91 CYS A O 1
ATOM 729 N N . ARG A 1 92 ? -9.371 -3.235 23.687 1.00 69.56 92 ARG A N 1
ATOM 730 C CA . ARG A 1 92 ? -10.352 -4.334 23.693 1.00 69.56 92 ARG A CA 1
ATOM 731 C C . ARG A 1 92 ? -9.935 -5.491 24.594 1.00 69.56 92 ARG A C 1
ATOM 733 O O . ARG A 1 92 ? -10.789 -6.027 25.284 1.00 69.56 92 ARG A O 1
ATOM 740 N N . THR A 1 93 ? -8.654 -5.857 24.616 1.00 77.12 93 THR A N 1
ATOM 741 C CA . THR A 1 93 ? -8.149 -6.902 25.519 1.00 77.12 93 THR A CA 1
ATOM 742 C C . THR A 1 93 ? -8.334 -6.511 26.984 1.00 77.12 93 THR A C 1
ATOM 744 O O . THR A 1 93 ? -8.891 -7.292 27.742 1.00 77.12 93 THR A O 1
ATOM 747 N N . VAL A 1 94 ? -7.956 -5.286 27.363 1.00 72.88 94 VAL A N 1
ATOM 748 C CA . VAL A 1 94 ? -8.107 -4.802 28.748 1.00 72.88 94 VAL A CA 1
ATOM 749 C C . VAL A 1 94 ? -9.584 -4.666 29.136 1.00 72.88 94 VAL A C 1
ATOM 751 O O . VAL A 1 94 ? -9.978 -5.078 30.217 1.00 72.88 94 VAL A O 1
ATOM 754 N N . LEU A 1 95 ? -10.436 -4.140 28.251 1.00 71.38 95 LEU A N 1
ATOM 755 C CA . LEU A 1 95 ? -11.883 -4.081 28.497 1.00 71.38 95 LEU A CA 1
ATOM 756 C C . LEU A 1 95 ? -12.505 -5.471 28.649 1.00 71.38 95 LEU A C 1
ATOM 758 O O . LEU A 1 95 ? -13.363 -5.643 29.506 1.00 71.38 95 LEU A O 1
ATOM 762 N N . ALA A 1 96 ? -12.067 -6.457 27.862 1.00 72.81 96 ALA A N 1
ATOM 763 C CA . ALA A 1 96 ? -12.517 -7.838 28.009 1.00 72.81 96 ALA A CA 1
ATOM 764 C C . ALA A 1 96 ? -12.087 -8.446 29.353 1.00 72.81 96 ALA A C 1
ATOM 766 O O . ALA A 1 96 ? -12.837 -9.231 29.911 1.00 72.81 96 ALA A O 1
ATOM 767 N N . GLU A 1 97 ? -10.926 -8.058 29.881 1.00 74.00 97 GLU A N 1
ATOM 768 C CA . GLU A 1 97 ? -10.393 -8.5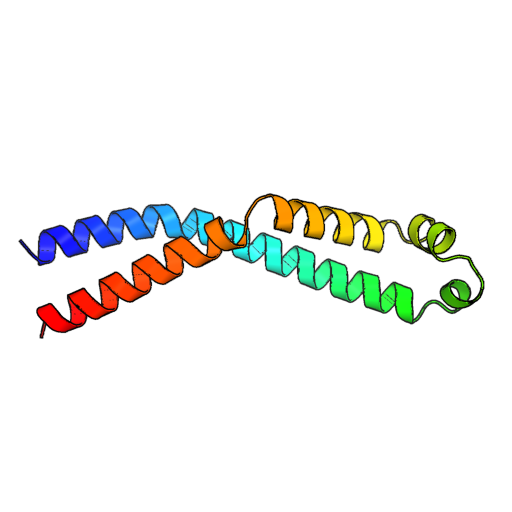25 31.167 1.00 74.00 97 GLU A CA 1
ATOM 769 C C . GLU A 1 97 ? -11.129 -7.916 32.377 1.00 74.00 97 GLU A C 1
ATOM 771 O O . GLU A 1 97 ? -11.287 -8.580 33.392 1.00 74.00 97 GLU A O 1
ATOM 776 N N . TYR A 1 98 ? -11.635 -6.681 32.257 1.00 65.81 98 TYR A N 1
ATOM 777 C CA . TYR A 1 98 ? -12.437 -6.003 33.293 1.00 65.81 98 TYR A CA 1
ATOM 778 C C . TYR A 1 98 ? -13.958 -6.200 33.160 1.00 65.81 98 TYR A C 1
ATOM 780 O O . TYR A 1 98 ? -14.701 -5.871 34.083 1.00 65.81 98 TYR A O 1
ATOM 788 N N . ASN A 1 99 ? -14.436 -6.652 31.996 1.00 64.19 99 ASN A N 1
ATOM 789 C CA . ASN A 1 99 ? -15.830 -7.051 31.764 1.00 64.19 99 ASN A CA 1
ATOM 790 C C . ASN A 1 99 ? -16.042 -8.566 31.994 1.00 64.19 99 ASN A C 1
ATOM 792 O O . ASN A 1 99 ? -17.110 -9.089 31.666 1.00 64.19 99 ASN A O 1
ATOM 796 N N . MET A 1 100 ? -15.023 -9.251 32.523 1.00 51.38 100 MET A N 1
ATOM 797 C CA . MET A 1 100 ? -15.129 -10.547 33.198 1.00 51.38 100 MET A CA 1
ATOM 798 C C . MET A 1 100 ? -15.424 -10.346 34.682 1.00 51.38 100 MET A C 1
ATOM 800 O O . MET A 1 100 ? -14.845 -9.411 35.278 1.00 51.38 100 MET A O 1
#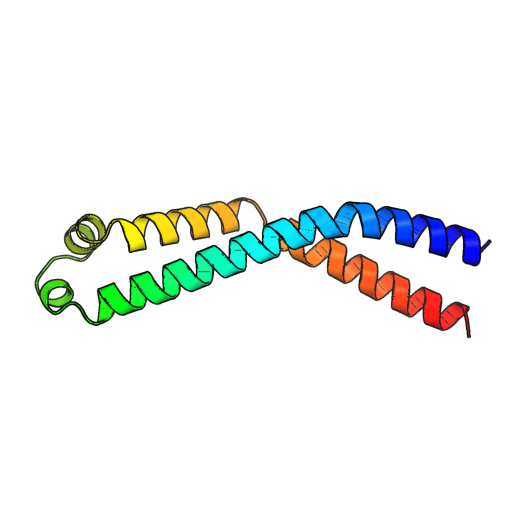

pLDDT: mean 73.8, std 6.95, range [51.38, 86.56]